Protein AF-A0A533UGS6-F1 (afdb_monomer)

Radius of gyration: 10.86 Å; Cα contacts (8 Å, |Δi|>4): 55; chains: 1; bounding box: 23×20×26 Å

Sequence (64 aa):
MSKRLYELIGKVMNVPISQISDGSGPESIESWTSFNGYVLLYELEHEFNVKFTMEEAIDVKTIS

Mean predicted aligned error: 4.67 Å

Solvent-accessible surface area (backbone atoms only — not comparable to full-atom values): 3888 Å² total; per-residue (Å²): 134,61,71,65,59,45,52,51,50,20,63,64,43,72,45,62,51,92,79,59,53,55,82,36,30,53,94,74,36,86,56,44,37,75,66,42,47,52,51,46,51,54,50,48,25,66,76,69,73,49,83,80,53,73,70,67,65,72,69,67,64,43,67,104

pLDDT: mean 85.69, std 7.68, range [59.16, 93.19]

Nearest PDB structures (foldseek):
  2fac-assembly1_A  TM=9.097E-01  e=6.198E-04  Escherichia coli
  3eje-assembly4_G  TM=8.666E-01  e=4.216E-04  Escherichia coli K-12
  3eje-assembly1_A  TM=8.654E-01  e=6.609E-04  Escherichia coli K-12
  6n3p-assembly1_I  TM=8.968E-01  e=1.256E-03  Escherichia coli
  6smp-assembly2_D  TM=8.747E-01  e=4.840E-03  Photorhabdus luminescens

Secondary structure (DSSP, 8-state):
--HHHHHHHHHHHT--GGG--TT-STTT-TT--HHHHHHHHHHHHHHHT----HHHHH------

Structure (mmCIF, N/CA/C/O backbone):
data_AF-A0A533UGS6-F1
#
_entry.id   AF-A0A533UGS6-F1
#
loop_
_atom_site.group_PDB
_atom_site.id
_atom_site.type_symbol
_atom_site.label_atom_id
_atom_site.label_alt_id
_atom_site.label_comp_id
_atom_site.label_asym_id
_atom_site.label_entity_id
_atom_site.label_seq_id
_atom_site.pdbx_PDB_ins_code
_atom_site.Cartn_x
_atom_site.Cartn_y
_atom_site.Cartn_z
_atom_site.occupancy
_atom_site.B_iso_or_equiv
_atom_site.auth_seq_id
_atom_site.auth_comp_id
_atom_site.auth_asym_id
_atom_site.auth_atom_id
_atom_site.pdbx_PDB_model_num
ATOM 1 N N . MET A 1 1 ? -8.848 -11.644 2.205 1.00 59.16 1 MET A N 1
ATOM 2 C CA . MET A 1 1 ? -8.837 -10.165 2.145 1.00 59.16 1 MET A CA 1
ATOM 3 C C . MET A 1 1 ? -9.987 -9.631 1.300 1.00 59.16 1 MET A C 1
ATOM 5 O O . MET A 1 1 ? -10.520 -10.373 0.479 1.00 59.16 1 MET A O 1
ATOM 9 N N . SER A 1 2 ? -10.409 -8.376 1.507 1.00 73.62 2 SER A N 1
ATOM 10 C CA . SER A 1 2 ? -11.492 -7.776 0.711 1.00 73.62 2 SER A CA 1
ATOM 11 C C . SER A 1 2 ? -10.992 -7.378 -0.685 1.00 73.62 2 SER A C 1
ATOM 13 O O . SER A 1 2 ? -9.916 -6.803 -0.820 1.00 73.62 2 SER A O 1
ATOM 15 N N . LYS A 1 3 ? -11.787 -7.648 -1.728 1.00 84.06 3 LYS A N 1
ATOM 16 C CA . LYS A 1 3 ? -11.502 -7.265 -3.126 1.00 84.06 3 LYS A CA 1
ATOM 17 C C . LYS A 1 3 ? -11.180 -5.769 -3.279 1.00 84.06 3 LYS A C 1
ATOM 19 O O . LYS A 1 3 ? -10.344 -5.405 -4.096 1.00 84.06 3 LYS A O 1
ATOM 24 N N . ARG A 1 4 ? -11.800 -4.937 -2.435 1.00 87.69 4 ARG A N 1
ATOM 25 C CA . ARG A 1 4 ? -11.600 -3.485 -2.377 1.00 87.69 4 ARG A CA 1
ATOM 26 C C . ARG A 1 4 ? -10.179 -3.086 -1.993 1.00 87.69 4 ARG A C 1
ATOM 28 O O . ARG A 1 4 ? -9.621 -2.192 -2.609 1.00 87.69 4 ARG A O 1
ATOM 35 N N . LEU A 1 5 ? -9.572 -3.782 -1.027 1.00 87.81 5 LEU A N 1
ATOM 36 C CA . LEU A 1 5 ? -8.202 -3.487 -0.603 1.00 87.81 5 LEU A CA 1
ATOM 37 C C . LEU A 1 5 ? -7.216 -3.686 -1.760 1.00 87.81 5 LEU A C 1
ATOM 39 O O . LEU A 1 5 ? -6.394 -2.818 -2.028 1.00 87.81 5 LEU A O 1
ATOM 43 N N . TYR A 1 6 ? -7.325 -4.801 -2.486 1.00 90.75 6 TYR A N 1
ATOM 44 C CA . TYR A 1 6 ? -6.449 -5.039 -3.633 1.00 90.75 6 TYR A CA 1
ATOM 45 C C . TYR A 1 6 ? -6.715 -4.080 -4.795 1.00 90.75 6 TYR A C 1
ATOM 47 O O . TYR A 1 6 ? -5.773 -3.682 -5.472 1.00 90.75 6 TYR A O 1
ATOM 55 N N . GLU A 1 7 ? -7.973 -3.697 -5.031 1.00 91.88 7 GLU A N 1
ATOM 56 C CA . GLU A 1 7 ? -8.322 -2.668 -6.019 1.00 91.88 7 GLU A CA 1
ATOM 57 C C . GLU A 1 7 ? -7.653 -1.330 -5.680 1.00 91.88 7 GLU A C 1
ATOM 59 O O . GLU A 1 7 ? -7.065 -0.698 -6.562 1.00 91.88 7 GLU A O 1
ATOM 64 N N . LEU A 1 8 ? -7.666 -0.936 -4.404 1.00 91.81 8 LEU A N 1
ATOM 65 C CA . LEU A 1 8 ? -7.023 0.290 -3.949 1.00 91.81 8 LEU A CA 1
ATOM 66 C C . LEU A 1 8 ? -5.496 0.221 -4.07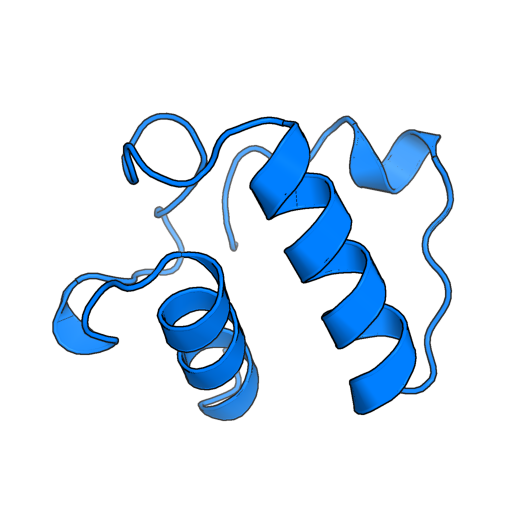4 1.00 91.81 8 LEU A C 1
ATOM 68 O O . LEU A 1 8 ? -4.883 1.137 -4.624 1.00 91.81 8 LEU A O 1
ATOM 72 N N . ILE A 1 9 ? -4.883 -0.884 -3.640 1.00 90.75 9 ILE A N 1
ATOM 73 C CA . ILE A 1 9 ? -3.436 -1.095 -3.783 1.00 90.75 9 ILE A CA 1
ATOM 74 C C . ILE A 1 9 ? -3.048 -1.077 -5.264 1.00 90.75 9 ILE A C 1
ATOM 76 O O . ILE A 1 9 ? -2.105 -0.386 -5.630 1.00 90.75 9 ILE A O 1
ATOM 80 N N . GLY A 1 10 ? -3.792 -1.756 -6.140 1.00 92.56 10 GLY A N 1
ATOM 81 C CA . GLY A 1 10 ? -3.522 -1.759 -7.580 1.00 92.56 10 GLY A CA 1
ATOM 82 C C . GLY A 1 10 ? -3.619 -0.373 -8.211 1.00 92.56 10 GLY A C 1
ATOM 83 O O . GLY A 1 10 ? -2.789 -0.025 -9.050 1.00 92.56 10 GLY A O 1
ATOM 84 N N . LYS A 1 11 ? -4.572 0.451 -7.761 1.00 93.19 11 LYS A N 1
ATOM 85 C CA . LYS A 1 11 ? -4.712 1.849 -8.189 1.00 93.19 11 LYS A CA 1
ATOM 86 C C . LYS A 1 11 ? -3.517 2.700 -7.746 1.00 93.19 11 LYS A C 1
ATOM 88 O O . LYS A 1 11 ? -2.946 3.399 -8.577 1.00 93.19 11 LYS A O 1
ATOM 93 N N . VAL A 1 12 ? -3.134 2.644 -6.469 1.00 92.94 12 VAL A N 1
ATOM 94 C CA . VAL A 1 12 ? -2.039 3.469 -5.917 1.00 92.94 12 VAL A CA 1
ATOM 95 C C . VAL A 1 12 ? -0.678 3.022 -6.447 1.00 92.94 12 VAL A C 1
ATOM 97 O O . VAL A 1 12 ? 0.154 3.847 -6.816 1.00 92.94 12 VAL A O 1
ATOM 100 N N . MET A 1 13 ? -0.467 1.712 -6.532 1.00 92.31 13 MET A N 1
ATOM 101 C CA . MET A 1 13 ? 0.785 1.119 -6.994 1.00 92.31 13 MET A CA 1
ATOM 102 C C . MET A 1 13 ? 0.859 1.024 -8.523 1.00 92.31 13 MET A C 1
ATOM 104 O O . MET A 1 13 ? 1.907 0.675 -9.057 1.00 92.31 13 MET A O 1
ATOM 108 N N . ASN A 1 14 ? -0.219 1.349 -9.242 1.00 92.56 14 ASN A N 1
ATOM 109 C CA . ASN A 1 14 ? -0.313 1.237 -10.698 1.00 92.56 14 ASN A CA 1
ATOM 110 C C . ASN A 1 14 ? 0.092 -0.160 -11.217 1.00 92.56 14 ASN A C 1
ATOM 112 O O . ASN A 1 14 ? 0.810 -0.290 -12.210 1.00 92.56 14 ASN A O 1
ATOM 116 N N . VAL A 1 15 ? -0.359 -1.211 -10.524 1.00 92.56 15 VAL A N 1
ATOM 117 C CA . VAL A 1 15 ? -0.124 -2.614 -10.898 1.00 92.56 15 VAL A CA 1
ATOM 118 C C . VAL A 1 15 ? -1.446 -3.375 -11.025 1.00 92.56 15 VAL A C 1
ATOM 120 O O . VAL A 1 15 ? -2.411 -3.071 -10.317 1.00 92.56 15 VAL A O 1
ATOM 123 N N . PRO A 1 16 ? -1.531 -4.388 -11.906 1.00 92.12 16 PRO A N 1
ATOM 124 C CA . PRO A 1 16 ? -2.714 -5.231 -12.004 1.00 92.12 16 PRO A CA 1
ATOM 125 C C . PRO A 1 16 ? -2.997 -5.966 -10.691 1.00 92.12 16 PRO A C 1
ATOM 127 O O . PRO A 1 16 ? -2.096 -6.553 -10.097 1.00 92.12 16 PRO A O 1
ATOM 130 N N . ILE A 1 17 ? -4.272 -6.049 -10.302 1.00 89.62 17 ILE A N 1
ATOM 131 C CA . ILE A 1 17 ? -4.719 -6.800 -9.112 1.00 89.62 17 ILE A CA 1
ATOM 132 C C . ILE A 1 17 ? -4.265 -8.266 -9.161 1.00 89.62 17 ILE A C 1
ATOM 134 O O . ILE A 1 17 ? -3.979 -8.861 -8.131 1.00 89.62 17 ILE A O 1
ATOM 138 N N . SER A 1 18 ? -4.143 -8.844 -10.361 1.00 89.06 18 SER A N 1
ATOM 139 C CA . SER A 1 18 ? -3.648 -10.211 -10.560 1.00 89.06 18 SER A CA 1
ATOM 140 C C . SER A 1 18 ? -2.184 -10.420 -10.150 1.00 89.06 18 SER A C 1
ATOM 142 O O . SER A 1 18 ? -1.750 -11.563 -10.071 1.00 89.06 18 SER A O 1
ATOM 144 N N . GLN A 1 19 ? -1.417 -9.346 -9.947 1.00 86.75 19 GLN A N 1
ATOM 145 C CA . GLN A 1 19 ? -0.031 -9.382 -9.467 1.00 86.75 19 GLN A CA 1
ATOM 146 C C . GLN A 1 19 ? 0.081 -9.093 -7.962 1.00 86.75 19 GLN A C 1
ATOM 148 O O . GLN A 1 19 ? 1.177 -9.150 -7.411 1.00 86.75 19 GLN A O 1
ATOM 153 N N . ILE A 1 20 ? -1.038 -8.793 -7.297 1.00 89.44 20 ILE A N 1
ATOM 154 C CA . ILE A 1 20 ? -1.088 -8.496 -5.866 1.00 89.44 20 ILE A CA 1
ATOM 155 C C . ILE A 1 20 ? -1.518 -9.758 -5.125 1.00 89.44 20 ILE A C 1
ATOM 157 O O . ILE A 1 20 ? -2.473 -10.436 -5.503 1.00 89.44 20 ILE A O 1
ATOM 161 N N . SER A 1 21 ? -0.811 -10.064 -4.046 1.00 87.12 21 SER A N 1
ATOM 162 C CA . SER A 1 21 ? -1.111 -11.170 -3.142 1.00 87.12 21 SER A CA 1
ATOM 163 C C . SER A 1 21 ? -0.948 -10.717 -1.697 1.00 87.12 21 SER A C 1
ATOM 165 O O . SER A 1 21 ? -0.359 -9.672 -1.447 1.00 87.12 21 SER A O 1
ATOM 167 N N . ASP A 1 22 ? -1.405 -11.510 -0.731 1.00 82.94 22 ASP A N 1
ATOM 168 C CA . ASP A 1 22 ? -1.225 -11.188 0.693 1.00 82.94 22 ASP A CA 1
ATOM 169 C C . ASP A 1 22 ? 0.258 -11.071 1.107 1.00 82.94 22 ASP A C 1
ATOM 171 O O . ASP A 1 22 ? 0.586 -10.346 2.042 1.00 82.94 22 ASP A O 1
ATOM 175 N N . GLY A 1 23 ? 1.168 -11.728 0.379 1.00 85.69 23 GLY A N 1
ATOM 176 C CA . GLY A 1 23 ? 2.615 -11.602 0.581 1.00 85.69 23 GLY A CA 1
ATOM 177 C C . GLY A 1 23 ? 3.252 -10.411 -0.138 1.00 85.69 23 GLY A C 1
ATOM 178 O O . GLY A 1 23 ? 4.460 -10.219 -0.032 1.00 85.69 23 GLY A O 1
ATOM 179 N N . SER A 1 24 ? 2.479 -9.630 -0.897 1.00 86.94 24 SER A N 1
ATOM 180 C CA . SER A 1 24 ? 3.008 -8.461 -1.590 1.00 86.94 24 SER A CA 1
ATOM 181 C C . SER A 1 24 ? 3.237 -7.304 -0.613 1.00 86.94 24 SER A C 1
ATOM 183 O O . SER A 1 24 ? 2.500 -7.115 0.352 1.00 86.94 24 SER A O 1
ATOM 185 N N . GLY A 1 25 ? 4.269 -6.522 -0.888 1.00 87.31 25 GLY A N 1
ATOM 186 C CA . GLY A 1 25 ? 4.717 -5.380 -0.101 1.00 87.31 25 GLY A CA 1
ATOM 187 C C . GLY A 1 25 ? 5.838 -4.613 -0.815 1.00 87.31 25 GLY A C 1
ATOM 188 O O . GLY A 1 25 ? 6.090 -4.880 -2.001 1.00 87.31 25 GLY A O 1
ATOM 189 N N . PRO A 1 26 ? 6.540 -3.714 -0.101 1.00 86.00 26 PRO A N 1
ATOM 190 C CA . PRO A 1 26 ? 7.613 -2.874 -0.644 1.00 86.00 26 PRO A CA 1
ATOM 191 C C . PRO A 1 26 ? 8.728 -3.634 -1.371 1.00 86.00 26 PRO A C 1
ATOM 193 O O . PRO A 1 26 ? 9.276 -3.140 -2.349 1.00 86.00 26 PRO A O 1
ATOM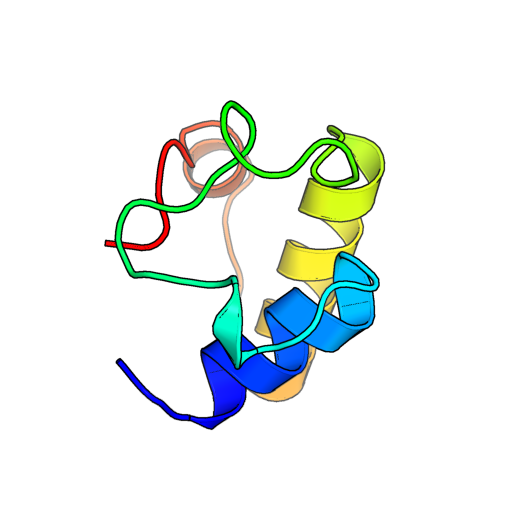 196 N N . GLU A 1 27 ? 9.048 -4.854 -0.934 1.00 86.19 27 GLU A N 1
ATOM 197 C CA . GLU A 1 27 ? 10.100 -5.671 -1.560 1.00 86.19 27 GLU A CA 1
ATOM 198 C C . GLU A 1 27 ? 9.665 -6.320 -2.884 1.00 86.19 27 GLU A C 1
ATOM 200 O O . GLU A 1 27 ? 10.502 -6.674 -3.711 1.00 86.19 27 GLU A O 1
ATOM 205 N N . SER A 1 28 ? 8.357 -6.486 -3.096 1.00 87.38 28 SER A N 1
ATOM 206 C CA . SER A 1 28 ? 7.798 -7.192 -4.260 1.00 87.38 28 SER A CA 1
ATOM 207 C C . SER A 1 28 ? 7.200 -6.265 -5.321 1.00 87.38 28 SER A C 1
ATOM 209 O O . SER A 1 28 ? 7.060 -6.663 -6.476 1.00 87.38 28 SER A O 1
ATOM 211 N N . ILE A 1 29 ? 6.811 -5.049 -4.931 1.00 90.31 29 ILE A N 1
ATOM 212 C CA . ILE A 1 29 ? 6.1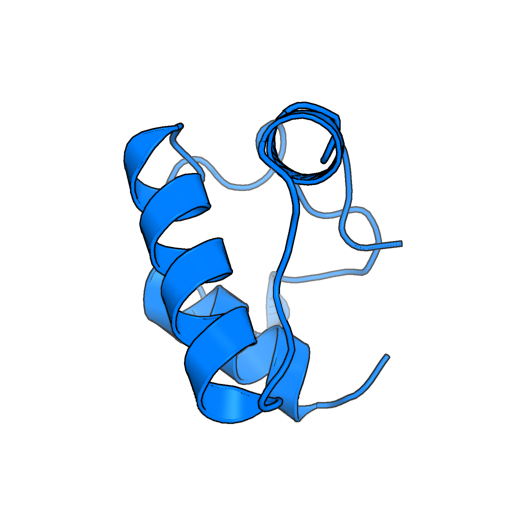49 -4.068 -5.791 1.00 90.31 29 ILE A CA 1
ATOM 213 C C . ILE A 1 29 ? 7.063 -2.847 -5.874 1.00 90.31 29 ILE A C 1
ATOM 215 O O . ILE A 1 29 ? 7.148 -2.066 -4.935 1.00 90.31 29 ILE A O 1
ATOM 219 N N . GLU A 1 30 ? 7.725 -2.666 -7.017 1.00 89.88 30 GLU A N 1
ATOM 220 C CA . GLU A 1 30 ? 8.704 -1.588 -7.237 1.00 89.88 30 GLU A CA 1
ATOM 221 C C . GLU A 1 30 ? 8.120 -0.185 -6.996 1.00 89.88 30 GLU A C 1
ATOM 223 O O . GLU A 1 30 ? 8.778 0.701 -6.453 1.00 89.88 30 GLU A O 1
ATOM 228 N N . SER A 1 31 ? 6.854 0.019 -7.360 1.00 90.75 31 SER A N 1
ATOM 229 C CA . SER A 1 31 ? 6.154 1.286 -7.158 1.00 90.75 31 SER A CA 1
ATOM 230 C C . SER A 1 31 ? 5.775 1.545 -5.701 1.00 90.75 31 SER A C 1
ATOM 232 O 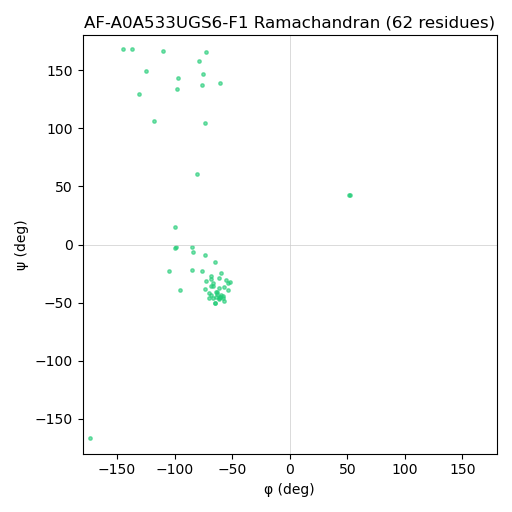O . SER A 1 31 ? 5.389 2.668 -5.380 1.00 90.75 31 SER A O 1
ATOM 234 N N . TRP A 1 32 ? 5.919 0.580 -4.793 1.00 90.50 32 TRP A N 1
ATOM 235 C CA . TRP A 1 32 ? 5.627 0.736 -3.368 1.00 90.50 32 TRP A CA 1
ATOM 236 C C . TRP A 1 32 ? 6.785 1.427 -2.639 1.00 90.50 32 TRP A C 1
ATOM 238 O O . TRP A 1 32 ? 7.410 0.920 -1.711 1.00 90.50 32 TRP A O 1
ATOM 248 N N . THR A 1 33 ? 7.054 2.649 -3.082 1.00 88.75 33 THR A N 1
ATOM 249 C CA . THR A 1 33 ? 7.973 3.587 -2.444 1.00 88.75 33 THR A CA 1
ATOM 250 C C . THR A 1 33 ? 7.372 4.138 -1.152 1.00 88.75 33 THR A C 1
ATOM 252 O O . THR A 1 33 ? 6.160 4.067 -0.941 1.00 88.75 33 THR A O 1
ATOM 255 N N . SER A 1 34 ? 8.187 4.780 -0.308 1.00 86.69 34 SER A N 1
ATOM 256 C CA . SER A 1 34 ? 7.684 5.466 0.891 1.00 86.69 34 SER A CA 1
ATOM 257 C C . SER A 1 34 ? 6.568 6.465 0.559 1.00 86.69 34 SER A C 1
ATOM 259 O O . SER A 1 34 ? 5.580 6.530 1.280 1.00 86.69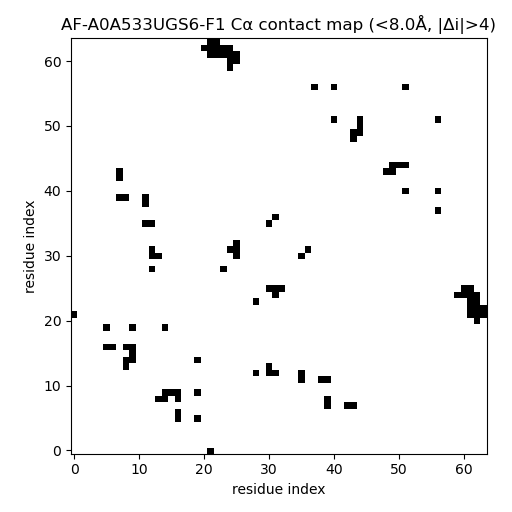 34 SER A O 1
ATOM 261 N N . PHE A 1 35 ? 6.677 7.194 -0.560 1.00 89.62 35 PHE A N 1
ATOM 262 C CA . PHE A 1 35 ? 5.647 8.141 -0.995 1.00 89.62 35 PHE A CA 1
ATOM 263 C C . PHE A 1 35 ? 4.326 7.443 -1.344 1.00 89.62 35 PHE A C 1
ATOM 265 O O . PHE A 1 35 ? 3.281 7.817 -0.817 1.00 89.62 35 PHE A O 1
ATOM 272 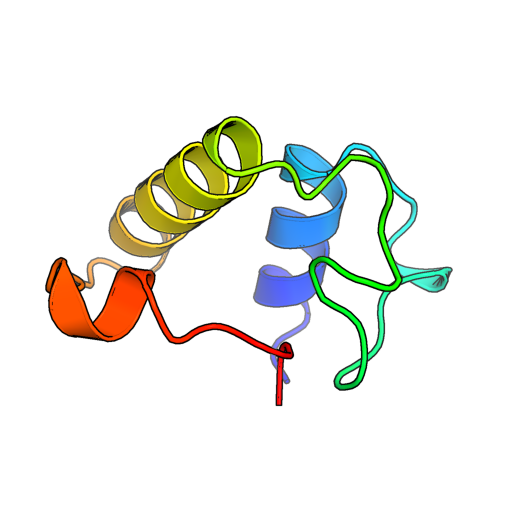N N . ASN A 1 36 ? 4.366 6.394 -2.169 1.00 91.44 36 ASN A N 1
ATOM 273 C CA . ASN A 1 36 ? 3.152 5.658 -2.533 1.00 91.44 36 ASN A CA 1
ATOM 274 C C . ASN A 1 36 ? 2.567 4.879 -1.344 1.00 91.44 36 ASN A C 1
ATOM 276 O O . ASN A 1 36 ? 1.353 4.716 -1.268 1.00 91.44 36 ASN A O 1
ATOM 280 N N . GLY A 1 37 ? 3.394 4.480 -0.373 1.00 89.19 37 GLY A N 1
ATOM 281 C CA . GLY A 1 37 ? 2.938 3.962 0.918 1.00 89.19 37 GLY A CA 1
ATOM 282 C C . GLY A 1 37 ? 2.108 4.985 1.703 1.00 89.19 37 GLY A C 1
ATOM 283 O O . GLY A 1 37 ? 1.024 4.653 2.176 1.00 89.19 37 GLY A O 1
ATOM 284 N N . TYR A 1 38 ? 2.552 6.246 1.769 1.00 89.00 38 TYR A N 1
ATOM 285 C CA . TYR A 1 38 ? 1.767 7.328 2.382 1.00 89.00 38 TYR A CA 1
ATOM 286 C C . TYR A 1 38 ? 0.461 7.613 1.630 1.00 89.00 38 TYR A C 1
ATOM 288 O O . TYR A 1 38 ? -0.572 7.822 2.264 1.00 89.00 38 TYR A O 1
ATOM 296 N N . VAL A 1 39 ? 0.481 7.597 0.293 1.00 91.69 39 VAL A N 1
ATOM 297 C CA . VAL A 1 39 ? -0.738 7.764 -0.519 1.00 91.69 39 VAL A CA 1
ATOM 298 C C . VAL A 1 39 ? -1.725 6.623 -0.261 1.00 91.69 39 VAL A C 1
ATOM 300 O O . VAL A 1 39 ? -2.916 6.875 -0.091 1.00 91.69 39 VAL A O 1
ATOM 303 N N . LEU A 1 40 ? -1.241 5.380 -0.179 1.00 91.19 40 LEU A N 1
ATOM 304 C CA . LEU A 1 40 ? -2.072 4.219 0.132 1.00 91.19 40 LEU A CA 1
ATOM 305 C C . LEU A 1 40 ? -2.716 4.346 1.515 1.00 91.19 40 LEU A C 1
ATOM 307 O O . LEU A 1 40 ? -3.917 4.132 1.641 1.00 91.19 40 LEU A O 1
ATOM 311 N N . LEU A 1 41 ? -1.941 4.731 2.531 1.00 89.94 41 LEU A N 1
ATOM 312 C CA . LEU A 1 41 ? -2.457 4.984 3.877 1.00 89.94 41 LEU A CA 1
ATOM 313 C C . LEU A 1 41 ? -3.561 6.043 3.864 1.00 89.94 41 LEU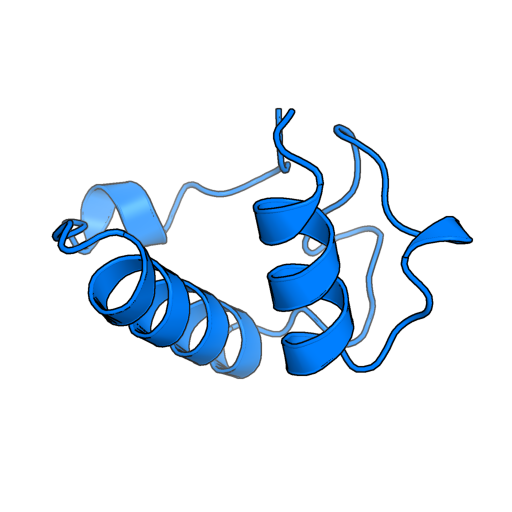 A C 1
ATOM 315 O O . LEU A 1 41 ? -4.636 5.799 4.402 1.00 89.94 41 LEU A O 1
ATOM 319 N N . TYR A 1 42 ? -3.332 7.176 3.198 1.00 90.06 42 TYR A N 1
ATOM 320 C CA . TYR A 1 42 ? -4.328 8.241 3.083 1.00 90.06 42 TYR A CA 1
ATOM 321 C C . TYR A 1 42 ? -5.635 7.759 2.433 1.00 90.06 42 TYR A C 1
ATOM 323 O O . TYR A 1 42 ? -6.723 8.039 2.940 1.00 90.06 42 TYR A O 1
ATOM 331 N N . GLU A 1 43 ? -5.549 7.007 1.332 1.00 91.62 43 GLU A N 1
ATOM 332 C CA . GLU A 1 43 ? -6.744 6.470 0.676 1.00 91.62 43 GLU A CA 1
ATOM 333 C C . GLU A 1 43 ? -7.452 5.424 1.554 1.00 91.62 43 GLU A C 1
ATOM 335 O O . GLU A 1 43 ? -8.680 5.398 1.579 1.00 91.62 43 GLU A O 1
ATOM 340 N N . LEU A 1 44 ? -6.717 4.605 2.317 1.00 90.81 44 LEU A N 1
ATOM 341 C CA . LEU A 1 44 ? -7.301 3.646 3.263 1.00 90.81 44 LEU A CA 1
ATOM 342 C C . LEU A 1 44 ? -8.062 4.351 4.390 1.00 90.81 44 LEU A C 1
ATOM 344 O O . LEU A 1 44 ? -9.187 3.962 4.708 1.00 90.81 44 LEU A O 1
ATOM 348 N N . GLU A 1 45 ? -7.478 5.397 4.976 1.00 90.88 45 GLU A N 1
ATOM 349 C CA . GLU A 1 45 ? -8.150 6.214 5.990 1.00 90.88 45 GLU A CA 1
ATOM 350 C C . GLU A 1 45 ? -9.449 6.810 5.451 1.00 90.88 45 GLU A C 1
ATOM 352 O O . GLU A 1 45 ? -10.486 6.759 6.116 1.00 90.88 45 GLU A O 1
ATOM 357 N N . HIS A 1 46 ? -9.408 7.336 4.226 1.00 90.94 46 HIS A N 1
ATOM 358 C CA . HIS A 1 46 ? -10.561 7.960 3.593 1.00 90.94 46 HIS A CA 1
ATOM 359 C C . HIS A 1 46 ? -11.646 6.946 3.199 1.00 90.94 46 HIS A C 1
ATOM 361 O O . HIS A 1 46 ? -12.825 7.173 3.471 1.00 90.94 46 HIS A O 1
ATOM 367 N N . GLU A 1 47 ? -11.273 5.824 2.580 1.00 90.00 47 GLU A N 1
ATOM 368 C CA . GLU A 1 47 ? -12.221 4.827 2.067 1.00 90.00 47 GLU A CA 1
ATOM 369 C C . GLU A 1 47 ? -12.874 4.012 3.189 1.00 90.00 47 GLU A C 1
ATOM 371 O O . GLU A 1 47 ? -14.070 3.714 3.130 1.00 90.00 47 GLU A O 1
ATOM 376 N N . PHE A 1 48 ? -12.109 3.664 4.225 1.00 88.38 48 PHE A N 1
ATOM 377 C CA . PHE A 1 48 ? -12.592 2.842 5.336 1.00 88.38 48 PHE A CA 1
ATOM 378 C C . PHE A 1 48 ? -12.998 3.668 6.563 1.00 88.38 48 PHE A C 1
ATOM 380 O O . PHE A 1 48 ? -13.497 3.098 7.534 1.00 88.38 48 PHE A O 1
ATOM 387 N N . ASN A 1 49 ? -12.843 4.997 6.512 1.00 89.81 49 ASN A N 1
ATOM 388 C CA . ASN A 1 49 ? -13.100 5.919 7.622 1.00 89.81 49 ASN A CA 1
ATOM 389 C C . ASN A 1 49 ? -12.364 5.495 8.908 1.00 89.81 49 ASN A C 1
ATOM 391 O O . ASN A 1 49 ? -12.923 5.502 10.009 1.00 89.81 49 ASN A O 1
ATOM 395 N N . VAL A 1 50 ? -11.107 5.085 8.738 1.00 88.31 50 VAL A N 1
ATOM 396 C CA . VAL A 1 50 ? -10.181 4.696 9.809 1.00 88.31 50 VAL A CA 1
ATOM 397 C C . VAL A 1 50 ? -9.079 5.741 9.940 1.00 88.31 50 VAL A C 1
ATOM 399 O O . VAL A 1 50 ? -8.923 6.595 9.071 1.00 88.31 50 VAL A O 1
ATOM 402 N N . LYS A 1 51 ? -8.317 5.693 11.032 1.00 86.62 51 LYS A N 1
ATOM 403 C CA . LYS A 1 51 ? -7.100 6.490 11.187 1.00 86.62 51 LYS A CA 1
ATOM 404 C C . LYS A 1 51 ? -5.967 5.600 11.646 1.00 86.62 51 LYS A C 1
ATOM 406 O O . LYS A 1 51 ? -6.145 4.877 12.625 1.00 86.62 51 LYS A O 1
ATOM 411 N N . PHE A 1 52 ? -4.842 5.679 10.957 1.00 83.81 52 PHE A N 1
ATOM 412 C CA . PHE A 1 52 ? -3.623 4.986 11.338 1.00 83.81 52 PHE A CA 1
ATOM 413 C C . PHE A 1 52 ? -2.721 5.944 12.105 1.00 83.81 52 PHE A C 1
ATOM 415 O O . PHE A 1 52 ? -2.633 7.141 11.817 1.00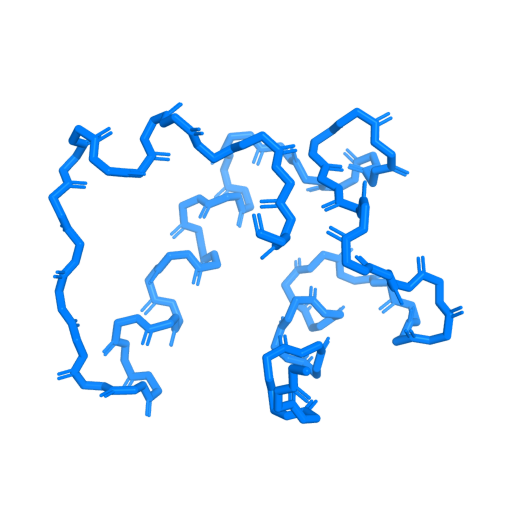 83.81 52 PHE A O 1
ATOM 422 N N . THR A 1 53 ? -2.033 5.423 13.108 1.00 83.31 53 THR A N 1
ATOM 423 C CA . THR A 1 53 ? -0.936 6.147 13.743 1.00 83.31 53 THR A CA 1
ATOM 424 C C . THR A 1 53 ? 0.322 6.055 12.880 1.00 83.31 53 THR A C 1
ATOM 426 O O . THR A 1 53 ? 0.491 5.138 12.076 1.00 83.31 53 THR A O 1
ATOM 429 N N . MET A 1 54 ? 1.248 7.002 13.056 1.00 75.38 54 MET A N 1
ATOM 430 C CA . MET A 1 54 ? 2.530 6.970 12.339 1.00 75.38 54 MET A CA 1
ATOM 431 C C . MET A 1 54 ? 3.349 5.714 12.679 1.00 75.38 54 MET A C 1
ATOM 433 O O . MET A 1 54 ? 4.108 5.241 11.844 1.00 75.38 54 MET A O 1
ATOM 437 N N . GLU A 1 55 ? 3.187 5.160 13.881 1.00 74.94 55 GLU A N 1
ATOM 438 C CA . GLU A 1 55 ? 3.858 3.927 14.306 1.00 74.94 55 GLU A CA 1
ATOM 439 C C . GLU A 1 55 ? 3.333 2.709 13.530 1.00 74.94 55 GLU A C 1
ATOM 441 O O . GLU A 1 55 ? 4.128 1.919 13.024 1.00 74.94 55 GLU A O 1
ATOM 446 N N . GLU A 1 56 ? 2.013 2.605 13.345 1.00 71.00 56 GLU A N 1
ATOM 447 C CA . GLU A 1 56 ? 1.378 1.549 12.539 1.00 71.00 56 GLU A CA 1
ATOM 448 C C . GLU A 1 56 ? 1.716 1.673 11.044 1.00 71.00 56 GLU A C 1
ATOM 450 O O . GLU A 1 56 ? 1.861 0.670 10.350 1.00 71.00 56 GLU A O 1
ATOM 455 N N . ALA A 1 57 ? 1.887 2.902 10.550 1.00 73.12 57 ALA A N 1
ATOM 456 C CA . ALA A 1 57 ? 2.247 3.185 9.162 1.00 73.12 57 ALA A CA 1
ATOM 457 C C . ALA A 1 57 ? 3.680 2.757 8.789 1.00 73.12 57 ALA A C 1
ATOM 459 O O . ALA A 1 57 ? 3.949 2.455 7.626 1.00 73.12 57 ALA A O 1
ATOM 460 N N . ILE A 1 58 ? 4.608 2.760 9.752 1.00 68.94 58 ILE A N 1
ATOM 461 C CA . ILE A 1 58 ? 6.042 2.534 9.506 1.00 68.94 58 ILE A CA 1
ATOM 462 C C . ILE A 1 58 ? 6.403 1.037 9.478 1.00 68.94 58 ILE A C 1
ATOM 464 O O . ILE A 1 58 ? 7.403 0.677 8.859 1.00 68.94 58 ILE A O 1
ATOM 468 N N . ASP A 1 59 ? 5.599 0.153 10.080 1.00 68.75 59 ASP A N 1
ATOM 469 C CA . ASP A 1 59 ? 5.917 -1.285 10.194 1.00 68.75 59 ASP A CA 1
ATOM 470 C C . ASP A 1 59 ? 5.215 -2.184 9.153 1.00 68.75 59 ASP A C 1
ATOM 472 O O . ASP A 1 59 ? 5.194 -3.411 9.277 1.00 68.75 59 ASP A O 1
ATOM 476 N N . VAL A 1 60 ? 4.649 -1.605 8.089 1.00 72.38 60 VAL A N 1
ATOM 477 C CA . VAL A 1 60 ? 3.976 -2.388 7.040 1.00 72.38 60 VAL A CA 1
ATOM 478 C C . VAL A 1 60 ? 5.007 -3.113 6.168 1.00 72.38 60 VAL A C 1
ATOM 480 O O . VAL A 1 60 ? 5.652 -2.511 5.308 1.00 72.38 60 VAL A O 1
ATOM 483 N N . LYS A 1 61 ? 5.145 -4.428 6.373 1.00 73.00 61 LYS A N 1
ATOM 484 C CA . LYS A 1 61 ? 6.034 -5.303 5.582 1.00 73.00 61 LYS A CA 1
ATOM 485 C C . LYS A 1 61 ? 5.314 -6.016 4.438 1.00 73.00 61 LYS A C 1
ATOM 487 O O . LYS A 1 61 ? 5.862 -6.155 3.347 1.00 73.00 61 LYS A O 1
ATOM 492 N N . THR A 1 62 ? 4.090 -6.460 4.691 1.00 79.31 62 THR A N 1
ATOM 493 C CA . THR A 1 62 ? 3.257 -7.245 3.774 1.00 79.31 62 THR A CA 1
ATOM 494 C C . THR A 1 62 ? 1.798 -6.849 3.943 1.00 79.31 62 THR A C 1
ATOM 496 O O . THR A 1 62 ? 1.443 -6.152 4.892 1.00 79.31 62 THR A O 1
ATOM 499 N N . ILE A 1 63 ? 0.946 -7.293 3.023 1.00 74.88 63 ILE A N 1
ATOM 500 C CA . ILE A 1 63 ? -0.501 -7.067 3.102 1.00 74.88 63 ILE A CA 1
ATOM 501 C C . ILE A 1 63 ? -1.168 -7.937 4.187 1.00 74.88 63 ILE A C 1
ATOM 503 O O . ILE A 1 63 ? -2.176 -7.506 4.745 1.00 74.88 63 ILE A O 1
ATOM 507 N N . SER A 1 64 ? -0.641 -9.140 4.465 1.00 68.69 64 SER A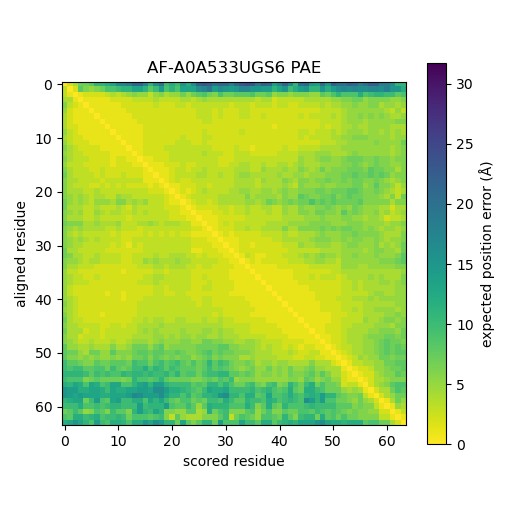 N 1
ATOM 508 C CA . SER A 1 64 ? -1.177 -10.099 5.453 1.00 68.69 64 SER A CA 1
ATOM 509 C C . SER A 1 64 ? -1.059 -9.657 6.905 1.00 68.69 64 SER A C 1
ATOM 511 O O . SER A 1 64 ? 0.067 -9.248 7.272 1.00 68.69 64 SER A O 1
#

Foldseek 3Di:
DDPVLLVLCCVLLVHDSVLADQFDACVRRVSRDPVSLVVSQVVCCVVVVDHDDPVRSVPDRGND